Protein AF-A0A977Q1J9-F1 (afdb_monomer_lite)

Secondary structure (DSSP, 8-state):
--EETTTTTEEEEEEEETTEEEEEETTTTEEEEEEE-SS--SS-EEETTEEEEEEEEE----

Foldseek 3Di:
DAEACVVQQKDWDDAPDPQWTWIARNVVRWIWIWGFDQPDDPYAYDDPNTGTHTDGIPPPPD

Sequence (62 aa):
MKETLRTAGYMYLKYLGYHQHLLLNVDTNIKEVFISNKNHASWGLIYKNTHLEFASSLAAIR

pLDDT: mean 83.04, std 12.59, range [41.88, 94.12]

Structure (mmCIF, N/CA/C/O backbone):
data_AF-A0A977Q1J9-F1
#
_entry.id   AF-A0A977Q1J9-F1
#
loop_
_atom_site.group_PDB
_atom_site.id
_atom_site.type_symbol
_atom_site.label_atom_id
_atom_site.label_alt_id
_atom_site.label_comp_id
_atom_site.label_asym_id
_atom_site.label_entity_id
_atom_site.label_seq_id
_atom_site.pdbx_PDB_ins_code
_atom_site.Cartn_x
_atom_site.Cartn_y
_atom_site.Cartn_z
_atom_site.occupancy
_atom_site.B_iso_or_equiv
_atom_site.auth_seq_id
_atom_site.auth_comp_id
_atom_site.auth_asym_id
_atom_site.auth_atom_id
_atom_site.pdbx_PDB_model_num
ATOM 1 N N . MET A 1 1 ? 1.335 16.317 3.908 1.00 58.75 1 MET A N 1
ATOM 2 C CA . MET A 1 1 ? 1.990 15.475 4.933 1.00 58.75 1 MET A CA 1
ATOM 3 C C . MET A 1 1 ? 1.882 14.037 4.447 1.00 58.75 1 MET A C 1
ATOM 5 O O . MET A 1 1 ? 0.807 13.681 3.989 1.00 58.75 1 MET A O 1
ATOM 9 N N . LYS A 1 2 ? 2.976 13.270 4.397 1.00 65.12 2 LYS A N 1
ATOM 10 C CA . LYS A 1 2 ? 2.953 11.873 3.928 1.00 65.12 2 LYS A CA 1
ATOM 11 C C . LYS A 1 2 ? 3.049 10.968 5.144 1.00 65.12 2 LYS A C 1
ATOM 13 O O . LYS A 1 2 ? 3.946 11.157 5.960 1.00 65.12 2 LYS A O 1
ATOM 18 N N . GLU A 1 3 ? 2.130 10.024 5.262 1.00 80.75 3 GLU A N 1
ATOM 19 C CA . GLU A 1 3 ? 2.011 9.167 6.439 1.00 80.75 3 GLU A CA 1
ATOM 20 C C . GLU A 1 3 ? 2.416 7.730 6.112 1.00 80.75 3 GLU A C 1
ATOM 22 O O . GLU A 1 3 ? 2.357 7.283 4.963 1.00 80.75 3 GLU A O 1
ATOM 27 N N . THR A 1 4 ? 2.871 6.994 7.125 1.00 85.81 4 THR A N 1
ATOM 28 C CA . THR A 1 4 ? 3.102 5.553 6.972 1.00 85.81 4 THR A CA 1
ATOM 29 C C . THR A 1 4 ? 1.764 4.828 6.831 1.00 85.81 4 THR A C 1
ATOM 31 O O . THR A 1 4 ? 0.762 5.301 7.364 1.00 85.81 4 THR A O 1
ATOM 34 N N . LEU A 1 5 ? 1.746 3.654 6.181 1.00 86.06 5 LEU A N 1
ATOM 35 C CA . LEU A 1 5 ? 0.523 2.837 6.054 1.00 86.06 5 LEU A CA 1
ATOM 36 C C . LEU A 1 5 ? -0.230 2.692 7.381 1.00 86.06 5 LEU A C 1
ATOM 38 O O . LEU A 1 5 ? -1.437 2.883 7.434 1.00 86.06 5 LEU A O 1
ATOM 42 N N . ARG A 1 6 ? 0.507 2.411 8.462 1.00 83.31 6 ARG A N 1
ATOM 43 C CA . ARG A 1 6 ? -0.063 2.188 9.792 1.00 83.31 6 ARG A CA 1
ATOM 44 C C . ARG A 1 6 ? -0.717 3.442 10.367 1.00 83.31 6 ARG A C 1
ATOM 46 O O . ARG A 1 6 ? -1.772 3.333 10.974 1.00 83.31 6 ARG A O 1
ATOM 53 N N . THR A 1 7 ? -0.088 4.604 10.201 1.00 87.62 7 THR A N 1
ATOM 54 C CA . THR A 1 7 ? -0.633 5.885 10.680 1.00 87.62 7 THR A CA 1
ATOM 55 C C . THR A 1 7 ? -1.908 6.255 9.926 1.00 87.62 7 THR A C 1
ATOM 57 O O . THR A 1 7 ? -2.850 6.736 10.536 1.00 87.62 7 THR A O 1
ATOM 60 N N . ALA A 1 8 ? -1.955 5.956 8.628 1.00 86.75 8 ALA A N 1
ATOM 61 C CA . ALA A 1 8 ? -3.082 6.273 7.761 1.00 86.75 8 ALA A CA 1
ATOM 62 C C . ALA A 1 8 ? -4.211 5.221 7.772 1.00 86.75 8 ALA A C 1
ATOM 64 O O . ALA A 1 8 ? -5.094 5.282 6.922 1.00 86.75 8 ALA A O 1
ATOM 65 N N . GLY A 1 9 ? -4.168 4.224 8.666 1.00 91.50 9 GLY A N 1
ATOM 66 C CA . GLY A 1 9 ? -5.222 3.205 8.762 1.00 91.50 9 GLY A CA 1
ATOM 67 C C . GLY A 1 9 ? -5.203 2.153 7.646 1.00 91.50 9 GLY A C 1
ATOM 68 O O . GLY A 1 9 ? -6.229 1.548 7.352 1.00 91.50 9 GLY A O 1
ATOM 69 N N . TYR A 1 1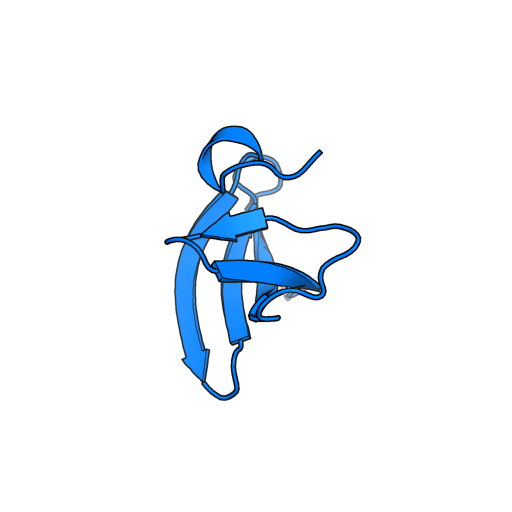0 ? -4.049 1.896 7.022 1.00 92.94 10 TYR A N 1
ATOM 70 C CA . TYR A 1 10 ? -3.908 0.898 5.959 1.00 92.94 10 TYR A CA 1
ATOM 71 C C . TYR A 1 10 ? -3.108 -0.332 6.383 1.00 92.94 10 TYR A C 1
ATOM 73 O O . TYR A 1 10 ? -2.039 -0.248 6.994 1.00 92.94 10 TYR A O 1
ATOM 81 N N . MET A 1 11 ? -3.576 -1.496 5.936 1.00 93.25 11 MET A N 1
ATOM 82 C CA . MET A 1 11 ? -2.858 -2.764 6.005 1.00 93.25 11 MET A CA 1
ATOM 83 C C . MET A 1 11 ? -2.413 -3.196 4.606 1.00 93.25 11 MET A C 1
ATOM 85 O O . MET A 1 11 ? -3.202 -3.247 3.667 1.00 93.25 11 MET A O 1
ATOM 89 N N . TYR A 1 12 ? -1.135 -3.534 4.455 1.00 93.38 12 TYR A N 1
ATOM 90 C CA . TYR A 1 12 ? -0.607 -4.036 3.188 1.00 93.38 12 TYR A CA 1
ATOM 91 C C . TYR A 1 12 ? -1.083 -5.471 2.928 1.00 93.38 12 TYR A C 1
ATOM 93 O O . TYR A 1 12 ? -0.896 -6.329 3.788 1.00 93.38 12 TYR A O 1
ATOM 101 N N . LEU A 1 13 ? -1.640 -5.749 1.743 1.00 93.56 13 LEU A N 1
ATOM 102 C CA . LEU A 1 13 ? -2.091 -7.095 1.370 1.00 93.56 13 LEU A CA 1
ATOM 103 C C . LEU A 1 13 ? -1.112 -7.791 0.422 1.00 93.56 13 LEU A C 1
ATOM 105 O O . LEU A 1 13 ? -0.558 -8.832 0.767 1.00 93.56 13 LEU A O 1
ATOM 109 N N . LYS A 1 14 ? -0.906 -7.255 -0.787 1.00 94.00 14 LYS A N 1
ATOM 110 C CA . LYS A 1 14 ? -0.034 -7.886 -1.794 1.00 94.00 14 LYS A CA 1
ATOM 111 C C . LYS A 1 14 ? 0.419 -6.927 -2.888 1.00 94.00 14 LYS A C 1
ATOM 113 O O . LYS A 1 14 ? -0.200 -5.897 -3.120 1.00 94.00 14 LYS A O 1
ATOM 118 N N . TYR A 1 15 ? 1.474 -7.311 -3.599 1.00 93.56 15 TYR A N 1
ATOM 119 C CA . TYR A 1 15 ? 1.863 -6.691 -4.865 1.00 93.56 15 TYR A CA 1
ATOM 120 C C . TYR A 1 15 ? 1.083 -7.344 -6.016 1.00 93.56 15 TYR A C 1
ATOM 122 O O . TYR A 1 15 ? 0.945 -8.567 -6.037 1.00 93.56 15 TYR A O 1
ATOM 130 N N . LEU A 1 16 ? 0.554 -6.544 -6.943 1.00 90.44 16 LEU A N 1
ATOM 131 C CA . LEU A 1 16 ? -0.242 -7.017 -8.085 1.00 90.44 16 LEU A CA 1
ATOM 132 C C . LEU A 1 16 ? 0.562 -7.084 -9.396 1.00 90.44 16 LEU A C 1
ATOM 134 O O . LEU A 1 16 ? 0.069 -7.633 -10.375 1.00 90.44 16 LEU A O 1
ATOM 138 N N . GLY A 1 17 ? 1.793 -6.563 -9.420 1.00 88.88 17 GLY A N 1
ATOM 139 C CA . GLY A 1 17 ? 2.537 -6.330 -10.663 1.00 88.88 17 GLY A CA 1
ATOM 140 C C . GLY A 1 17 ? 2.371 -4.894 -11.158 1.00 88.88 17 GLY A C 1
ATOM 141 O O . GLY A 1 17 ? 1.573 -4.140 -10.613 1.00 88.88 17 GLY A O 1
ATOM 142 N N . TYR A 1 18 ? 3.154 -4.494 -12.166 1.00 88.88 18 TYR A N 1
ATOM 143 C CA . TYR A 1 18 ? 3.060 -3.165 -12.799 1.00 88.88 18 TYR A CA 1
ATOM 144 C C . TYR A 1 18 ? 3.007 -1.990 -11.811 1.00 88.88 18 TYR A C 1
ATOM 146 O O . TYR A 1 18 ? 2.198 -1.080 -11.965 1.00 88.88 18 TYR A O 1
ATOM 154 N N . HIS A 1 19 ? 3.843 -2.021 -10.770 1.00 89.81 19 HIS A N 1
ATOM 155 C CA . HIS A 1 19 ? 3.896 -0.981 -9.739 1.00 89.81 19 HIS A CA 1
ATOM 156 C C . HIS A 1 19 ? 2.644 -0.876 -8.853 1.00 89.81 19 HIS A C 1
ATOM 158 O O . HIS A 1 19 ? 2.599 0.007 -8.002 1.00 89.81 19 HIS A O 1
ATOM 164 N N . GLN A 1 20 ? 1.672 -1.784 -8.970 1.00 91.62 20 GLN A N 1
ATOM 165 C CA . GLN A 1 20 ? 0.437 -1.775 -8.188 1.00 91.62 20 GLN A CA 1
ATOM 166 C C . GLN A 1 20 ? 0.555 -2.581 -6.892 1.00 91.62 20 GLN A C 1
ATOM 168 O O . GLN A 1 20 ? 1.016 -3.724 -6.858 1.00 91.62 20 GLN A O 1
ATOM 173 N N . HIS A 1 21 ? 0.056 -1.992 -5.817 1.00 92.81 21 HIS A N 1
ATOM 174 C CA . HIS A 1 21 ? 0.002 -2.534 -4.473 1.00 92.81 21 HIS A CA 1
ATOM 175 C C . HIS A 1 21 ? -1.447 -2.562 -4.011 1.00 92.81 21 HIS A C 1
ATOM 177 O O . HIS A 1 21 ? -2.156 -1.568 -4.103 1.00 92.81 21 HIS A O 1
ATOM 183 N N . LEU A 1 22 ? -1.879 -3.703 -3.493 1.00 93.56 22 LEU A N 1
ATOM 184 C CA . LEU A 1 22 ? -3.184 -3.860 -2.883 1.00 93.56 22 LEU A CA 1
ATOM 185 C C . LEU A 1 22 ? -3.072 -3.625 -1.381 1.00 93.56 22 LEU A C 1
ATOM 187 O O . LEU A 1 22 ? -2.324 -4.325 -0.690 1.00 93.56 22 LEU A O 1
ATOM 191 N N . LEU A 1 23 ? -3.826 -2.656 -0.888 1.00 94.12 23 LEU A N 1
ATOM 192 C CA . LEU A 1 23 ? -3.933 -2.306 0.518 1.00 94.12 23 LEU A CA 1
ATOM 193 C C . LEU A 1 23 ? -5.380 -2.517 0.978 1.00 94.12 23 LEU A C 1
ATOM 195 O O . LEU A 1 23 ? -6.307 -2.52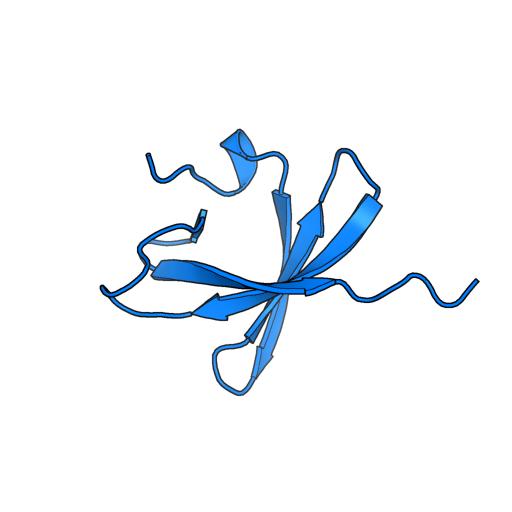3 0.174 1.00 94.12 23 LEU A O 1
ATOM 199 N N . LEU A 1 24 ? -5.569 -2.724 2.274 1.00 93.44 24 LEU A N 1
ATOM 200 C CA . LEU A 1 24 ? -6.867 -2.717 2.934 1.00 93.44 24 LEU A CA 1
ATOM 201 C C . LEU A 1 24 ? -6.953 -1.459 3.785 1.00 93.44 24 LEU A C 1
ATOM 203 O O . LEU A 1 24 ? -6.111 -1.272 4.664 1.00 93.44 24 LEU A O 1
ATOM 207 N N . ASN A 1 25 ? -7.962 -0.633 3.547 1.00 91.81 25 ASN A N 1
ATOM 208 C CA . ASN A 1 25 ? -8.347 0.400 4.491 1.00 91.81 25 ASN A CA 1
ATOM 209 C C . ASN A 1 25 ? -9.017 -0.291 5.690 1.00 91.81 25 ASN A C 1
ATOM 211 O O . ASN A 1 25 ? -10.039 -0.959 5.531 1.00 91.81 25 ASN A O 1
ATOM 215 N N . VAL A 1 26 ? -8.399 -0.201 6.866 1.00 91.31 26 VAL A N 1
ATOM 216 C CA . VAL A 1 26 ? -8.82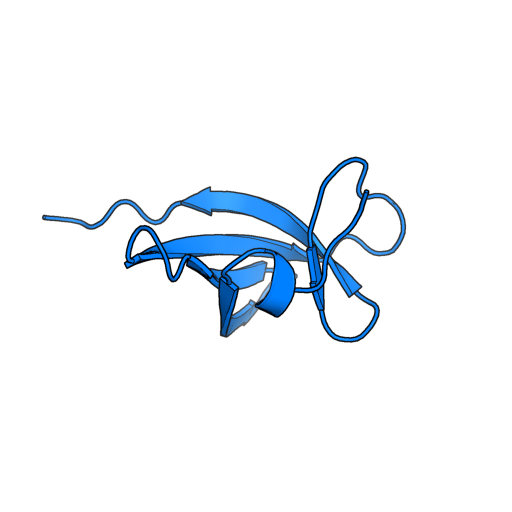6 -0.923 8.074 1.00 91.31 26 VAL A CA 1
ATOM 217 C C . VAL A 1 26 ? -10.124 -0.341 8.638 1.00 91.31 26 VAL A C 1
ATOM 219 O O . VAL A 1 26 ? -10.924 -1.093 9.189 1.00 91.31 26 VAL A O 1
ATOM 222 N N . ASP A 1 27 ? -10.371 0.954 8.438 1.00 89.44 27 ASP A N 1
ATOM 223 C CA . ASP A 1 27 ? -11.564 1.636 8.948 1.00 89.44 27 ASP A CA 1
ATOM 224 C C . ASP A 1 27 ? -12.808 1.297 8.120 1.00 89.44 27 ASP A C 1
ATOM 226 O O . ASP A 1 27 ? -13.895 1.095 8.659 1.00 89.44 27 ASP A O 1
ATOM 230 N N . THR A 1 28 ? -12.657 1.209 6.796 1.00 88.31 28 THR A N 1
ATOM 231 C CA . THR A 1 28 ? -13.778 0.950 5.874 1.00 88.31 28 THR A CA 1
ATOM 232 C C . THR A 1 28 ? -13.876 -0.507 5.426 1.00 88.31 28 THR A C 1
ATOM 234 O O . THR A 1 28 ? -14.876 -0.902 4.827 1.00 88.31 28 THR A O 1
ATOM 237 N N . ASN A 1 29 ? -12.850 -1.316 5.702 1.00 89.69 29 ASN A N 1
ATOM 238 C CA . ASN A 1 29 ? -12.679 -2.684 5.206 1.00 89.69 29 ASN A CA 1
ATOM 239 C C . ASN A 1 29 ? -12.715 -2.793 3.663 1.00 89.69 29 ASN A C 1
ATOM 241 O O . ASN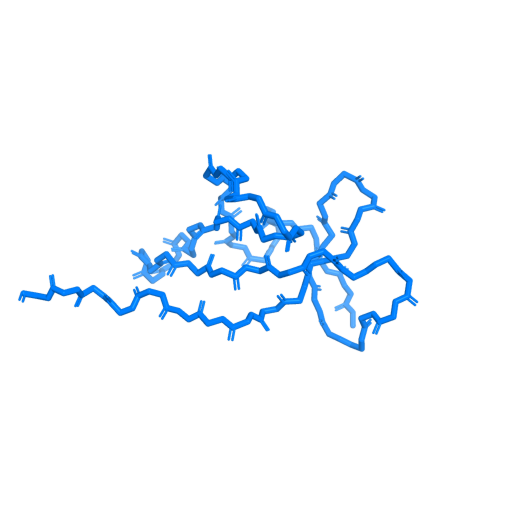 A 1 29 ? -13.046 -3.841 3.101 1.00 89.69 29 ASN A O 1
ATOM 245 N N . ILE A 1 30 ? -12.373 -1.706 2.962 1.00 90.81 30 ILE A N 1
ATOM 246 C CA . ILE A 1 30 ? -12.320 -1.643 1.497 1.00 90.81 30 ILE A CA 1
ATOM 247 C C . ILE A 1 30 ? -10.897 -1.929 1.027 1.00 90.81 30 ILE A C 1
ATOM 249 O O . ILE A 1 30 ? -9.915 -1.417 1.568 1.00 90.81 30 ILE A O 1
ATOM 253 N N . LYS A 1 31 ? -10.782 -2.763 -0.008 1.00 94.00 31 LYS A N 1
ATOM 254 C CA . LYS A 1 31 ? -9.508 -3.032 -0.675 1.00 94.00 31 LYS A CA 1
ATOM 255 C C . LYS A 1 31 ? -9.242 -1.945 -1.704 1.00 94.00 31 LYS A C 1
ATOM 257 O O . LYS A 1 31 ? -10.084 -1.680 -2.554 1.00 94.00 31 LYS A O 1
ATOM 262 N N . GLU A 1 32 ? -8.057 -1.367 -1.671 1.00 93.00 32 GLU A N 1
ATOM 263 C CA . GLU A 1 32 ? -7.682 -0.240 -2.513 1.00 93.00 32 GLU A CA 1
ATOM 264 C C . GLU A 1 32 ? -6.345 -0.502 -3.189 1.00 93.00 32 GLU A C 1
ATOM 266 O O . GLU A 1 32 ? -5.427 -1.094 -2.615 1.00 93.00 32 GLU A O 1
ATOM 271 N N . VAL A 1 33 ? -6.255 -0.096 -4.447 1.00 91.94 33 VAL A N 1
ATOM 272 C CA . VAL A 1 33 ? -5.060 -0.213 -5.265 1.00 91.94 33 VAL A CA 1
ATOM 273 C C . VAL A 1 33 ? -4.304 1.095 -5.182 1.00 91.94 33 VAL A C 1
ATOM 275 O O . VAL A 1 33 ? -4.840 2.167 -5.459 1.00 91.94 33 VAL A O 1
ATOM 278 N N . PHE A 1 34 ? -3.033 0.977 -4.837 1.00 91.62 34 PHE A N 1
ATOM 279 C CA . PHE A 1 34 ? -2.081 2.064 -4.846 1.00 91.62 34 PHE A CA 1
ATOM 280 C C . PHE A 1 34 ? -0.978 1.789 -5.861 1.00 91.62 34 PHE A C 1
ATOM 282 O O . PHE A 1 34 ? -0.545 0.651 -6.013 1.00 91.62 34 PHE A O 1
ATOM 289 N N . ILE A 1 35 ? -0.480 2.818 -6.532 1.00 90.94 35 ILE A N 1
ATOM 290 C CA . ILE A 1 35 ? 0.621 2.709 -7.489 1.00 90.94 35 ILE A CA 1
ATOM 291 C C . ILE A 1 35 ? 1.889 3.282 -6.863 1.00 90.94 35 ILE A C 1
ATOM 293 O O . ILE A 1 35 ? 1.875 4.346 -6.247 1.00 90.94 35 ILE A O 1
ATOM 297 N N . SER A 1 36 ? 3.001 2.566 -7.015 1.00 88.50 36 SER A N 1
ATOM 298 C CA . SER A 1 36 ? 4.313 3.046 -6.602 1.00 88.50 36 SER A CA 1
ATOM 299 C C . SER A 1 36 ? 4.800 4.134 -7.549 1.00 88.50 36 SER A C 1
ATOM 301 O O . SER A 1 36 ? 5.128 3.877 -8.704 1.00 88.50 36 SER A O 1
ATOM 303 N N . ASN A 1 37 ? 4.885 5.355 -7.028 1.00 79.56 37 ASN A N 1
ATOM 304 C CA . ASN A 1 37 ? 5.451 6.495 -7.728 1.00 79.56 37 ASN A CA 1
ATOM 305 C C . ASN A 1 37 ? 6.722 6.944 -7.001 1.00 79.56 37 ASN A C 1
ATOM 307 O O . ASN A 1 37 ? 6.680 7.569 -5.938 1.00 79.56 37 ASN A O 1
ATOM 311 N N . LYS A 1 38 ? 7.890 6.597 -7.548 1.00 64.31 38 LYS A N 1
ATOM 312 C CA . LYS A 1 38 ? 9.166 7.012 -6.958 1.00 64.31 38 LYS A CA 1
ATOM 313 C C . LYS A 1 38 ? 9.328 8.525 -7.128 1.00 64.31 38 LYS A C 1
ATOM 315 O O . LYS A 1 38 ? 9.555 9.008 -8.227 1.00 64.31 38 LYS A O 1
ATOM 320 N N . ASN A 1 39 ? 9.279 9.246 -6.009 1.00 60.06 39 ASN A N 1
ATOM 321 C CA . ASN A 1 39 ? 9.630 10.666 -5.873 1.00 60.06 39 ASN A CA 1
ATOM 322 C C . ASN A 1 39 ? 8.655 11.714 -6.439 1.00 60.06 39 ASN A C 1
ATOM 324 O O . ASN A 1 39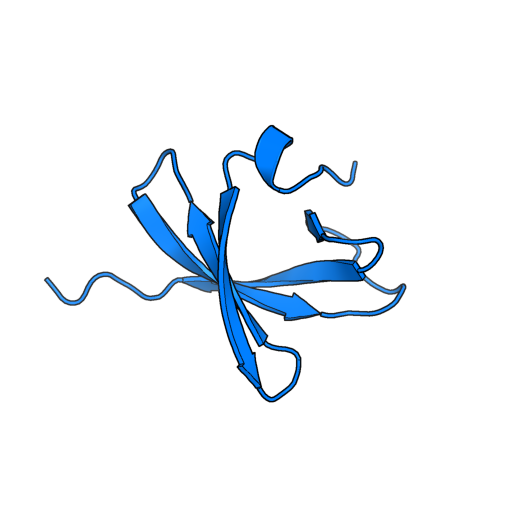 ? 8.982 12.892 -6.355 1.00 60.06 39 ASN A O 1
ATOM 328 N N . HIS A 1 40 ? 7.453 11.348 -6.906 1.00 63.09 40 HIS A N 1
ATOM 329 C CA . HIS A 1 40 ? 6.526 12.337 -7.489 1.00 63.09 40 HIS A CA 1
ATOM 330 C C . HIS A 1 40 ? 5.077 12.292 -6.968 1.00 63.09 40 HIS A C 1
ATOM 332 O O . HIS A 1 40 ? 4.157 12.751 -7.637 1.00 63.09 40 HIS A O 1
ATOM 338 N N . ALA A 1 41 ? 4.876 11.801 -5.742 1.00 59.41 41 ALA A N 1
ATOM 339 C CA . ALA A 1 41 ? 3.564 11.849 -5.101 1.00 59.41 41 ALA A CA 1
ATOM 340 C C . ALA A 1 41 ? 3.312 13.181 -4.393 1.00 59.41 41 ALA A C 1
ATOM 342 O O . ALA A 1 41 ? 3.954 13.469 -3.374 1.00 59.41 41 ALA A O 1
ATOM 343 N N . SER A 1 42 ? 2.356 13.959 -4.907 1.00 62.94 42 SER A N 1
ATOM 344 C CA . SER A 1 42 ? 1.791 15.147 -4.245 1.00 62.94 42 SER A CA 1
ATOM 345 C C . SER A 1 42 ? 0.970 14.769 -3.006 1.00 62.94 42 SER A C 1
ATOM 347 O O . SER A 1 42 ? 0.950 15.502 -2.019 1.00 62.94 42 SER A O 1
ATOM 349 N N . TRP A 1 43 ? 0.350 13.585 -3.025 1.00 65.19 43 TRP A N 1
ATOM 350 C CA . TRP A 1 43 ? -0.423 13.000 -1.931 1.00 65.19 43 TRP A CA 1
ATOM 351 C C . TRP A 1 43 ? -0.291 11.475 -1.990 1.00 65.19 43 TRP A C 1
ATOM 353 O O . TRP A 1 43 ? -0.325 10.903 -3.075 1.00 65.19 43 TRP A O 1
ATOM 363 N N . GLY A 1 44 ? -0.065 10.817 -0.853 1.00 74.44 44 GLY A N 1
ATOM 364 C CA . GLY A 1 44 ? 0.155 9.374 -0.845 1.00 74.44 44 GLY A CA 1
ATOM 365 C C . GLY A 1 44 ? 0.713 8.827 0.463 1.00 74.44 44 GLY A C 1
ATOM 366 O O . GLY A 1 44 ? 1.018 9.571 1.399 1.00 74.44 44 GLY A O 1
ATOM 367 N N . LEU A 1 45 ? 0.866 7.507 0.496 1.00 85.38 45 LEU A N 1
ATOM 368 C CA . LEU A 1 45 ? 1.362 6.754 1.641 1.00 85.38 45 LEU A CA 1
ATOM 369 C C . LEU A 1 45 ? 2.832 6.378 1.466 1.00 85.38 45 LEU A C 1
ATOM 371 O O . LEU A 1 45 ? 3.297 6.139 0.353 1.00 85.38 45 LEU A O 1
ATOM 375 N N . ILE A 1 46 ? 3.568 6.275 2.569 1.00 86.38 46 ILE A N 1
ATOM 376 C CA . ILE A 1 46 ? 4.944 5.771 2.564 1.00 86.38 46 ILE A CA 1
ATOM 377 C C . ILE A 1 46 ? 4.940 4.295 2.964 1.00 86.38 46 ILE A C 1
ATOM 379 O O . ILE A 1 46 ? 4.549 3.933 4.077 1.00 86.38 46 ILE A O 1
ATOM 383 N N . TYR A 1 47 ? 5.442 3.443 2.071 1.00 84.50 47 TYR A N 1
ATOM 384 C CA . TYR A 1 47 ? 5.684 2.026 2.327 1.00 84.50 47 TYR A CA 1
ATOM 385 C C . TYR A 1 47 ? 7.114 1.651 1.941 1.00 84.50 47 TYR A C 1
ATOM 387 O O . TYR A 1 47 ? 7.483 1.745 0.776 1.00 84.50 47 TYR A O 1
ATOM 395 N N . LYS A 1 48 ? 7.938 1.229 2.913 1.00 83.06 48 LYS A N 1
ATOM 396 C CA . LYS A 1 48 ? 9.349 0.833 2.697 1.00 83.06 48 LYS A CA 1
ATOM 397 C C . LYS A 1 48 ? 10.128 1.827 1.813 1.00 83.06 48 LYS A C 1
ATOM 399 O O . LYS A 1 48 ? 10.734 1.439 0.818 1.00 83.06 48 LYS A O 1
ATOM 404 N N . ASN A 1 49 ? 10.072 3.117 2.154 1.00 81.75 49 ASN A N 1
ATOM 405 C CA . ASN A 1 49 ? 10.708 4.205 1.393 1.00 81.75 49 ASN A CA 1
ATOM 406 C C . ASN A 1 49 ? 10.195 4.382 -0.056 1.00 81.75 49 ASN A C 1
ATOM 408 O O . ASN A 1 49 ? 10.847 5.004 -0.888 1.00 81.75 49 ASN A O 1
ATOM 412 N N . THR A 1 50 ? 9.025 3.829 -0.374 1.00 82.88 50 THR A N 1
ATOM 413 C CA . THR A 1 50 ? 8.319 4.028 -1.644 1.00 82.88 50 THR A CA 1
ATOM 414 C C . THR A 1 50 ? 7.068 4.854 -1.384 1.00 82.88 50 THR A C 1
ATOM 416 O O . THR A 1 50 ? 6.342 4.579 -0.426 1.00 82.88 50 THR A O 1
ATOM 419 N N . HIS A 1 51 ? 6.810 5.863 -2.218 1.00 88.31 51 HIS A N 1
ATOM 420 C CA . HIS A 1 51 ? 5.534 6.570 -2.182 1.00 88.31 51 HIS A CA 1
ATOM 421 C C . HIS A 1 51 ? 4.495 5.795 -2.984 1.00 88.31 51 HIS A C 1
ATOM 423 O O . HIS A 1 51 ? 4.762 5.337 -4.095 1.00 88.31 51 HIS A O 1
ATOM 429 N N . LEU A 1 52 ? 3.323 5.657 -2.389 1.00 88.31 52 LEU A N 1
ATO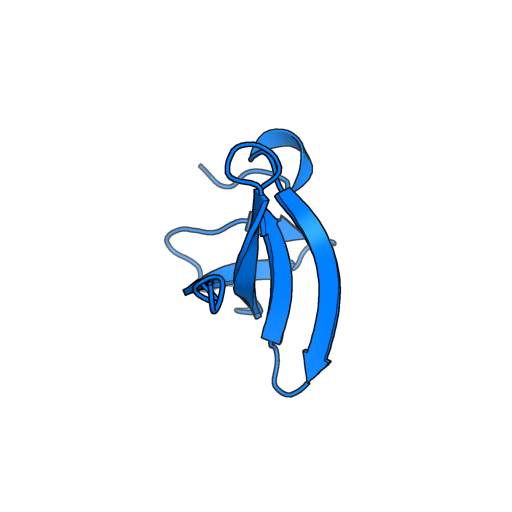M 430 C CA . LEU A 1 52 ? 2.168 4.976 -2.933 1.00 88.31 52 LEU A CA 1
ATOM 431 C C . LEU A 1 52 ? 1.060 6.001 -3.153 1.00 88.31 52 LEU A C 1
ATOM 433 O O . LEU A 1 52 ? 0.654 6.678 -2.210 1.00 88.31 52 LEU A O 1
ATOM 437 N N . GLU A 1 53 ? 0.565 6.100 -4.377 1.00 89.31 53 GLU A N 1
ATOM 438 C CA . GLU A 1 53 ? -0.561 6.959 -4.741 1.00 89.31 53 GLU A CA 1
ATOM 439 C C . GLU A 1 53 ? -1.820 6.129 -4.889 1.00 89.31 53 GLU A C 1
ATOM 441 O O . GLU A 1 53 ? -1.780 5.058 -5.491 1.00 89.31 53 GLU A O 1
ATOM 446 N N . PHE A 1 54 ? -2.932 6.619 -4.352 1.00 88.38 54 PHE A N 1
ATOM 447 C CA . PHE A 1 54 ? -4.223 5.979 -4.554 1.00 88.38 54 PHE A CA 1
ATOM 448 C C . PHE A 1 54 ? -4.569 5.957 -6.049 1.00 88.38 54 PHE A C 1
ATOM 450 O O . PHE A 1 54 ? -4.473 6.982 -6.723 1.00 88.38 54 PHE A O 1
ATOM 457 N N . ALA A 1 55 ? -4.983 4.796 -6.552 1.00 88.25 55 ALA A N 1
ATOM 458 C CA . ALA A 1 55 ? -5.380 4.613 -7.944 1.00 88.25 55 ALA A CA 1
ATOM 459 C C . ALA A 1 55 ? -6.872 4.288 -8.069 1.00 88.25 55 ALA A C 1
ATOM 461 O O . ALA A 1 55 ? -7.580 4.917 -8.853 1.00 88.25 55 ALA A O 1
ATOM 462 N N . SER A 1 56 ? -7.358 3.304 -7.310 1.00 88.00 56 SER A N 1
ATOM 463 C CA . SER A 1 56 ? -8.766 2.905 -7.329 1.00 88.00 56 SER A CA 1
ATOM 464 C C . SER A 1 56 ? -9.147 2.095 -6.096 1.00 88.00 56 SER A C 1
ATOM 466 O O . SER A 1 56 ? -8.321 1.393 -5.515 1.00 88.00 56 SER A O 1
ATOM 468 N N . SER A 1 57 ? -10.423 2.133 -5.722 1.00 87.69 57 SER A N 1
ATOM 469 C CA . SER A 1 57 ? -10.986 1.203 -4.743 1.00 87.69 57 SER A CA 1
ATOM 470 C C . SER A 1 57 ? -11.583 0.009 -5.486 1.00 87.69 57 SER A C 1
ATOM 472 O O . SER A 1 57 ? -12.356 0.174 -6.433 1.00 87.69 57 SER A O 1
ATOM 474 N N . LEU A 1 58 ? -11.253 -1.210 -5.059 1.00 81.56 58 LEU A N 1
ATOM 475 C CA . LEU A 1 58 ? -12.018 -2.387 -5.451 1.00 81.56 58 LEU A CA 1
ATOM 476 C C . LEU A 1 58 ? -13.344 -2.302 -4.708 1.00 81.56 58 LEU A C 1
ATOM 478 O O . LEU A 1 58 ? -13.430 -2.663 -3.532 1.00 81.56 58 LEU A O 1
ATOM 482 N N . ALA A 1 59 ? -14.363 -1.784 -5.395 1.00 67.06 59 ALA A N 1
ATOM 483 C CA . ALA A 1 59 ? -15.730 -1.859 -4.916 1.00 67.06 59 ALA A CA 1
ATOM 484 C C . ALA A 1 59 ? -15.995 -3.308 -4.499 1.00 67.06 59 ALA A C 1
ATOM 486 O O . ALA A 1 59 ? -15.734 -4.241 -5.265 1.00 67.06 59 ALA A O 1
ATOM 487 N N . ALA A 1 60 ? -16.456 -3.498 -3.263 1.00 54.94 60 ALA A N 1
ATOM 488 C CA . ALA A 1 60 ? -16.962 -4.790 -2.850 1.00 54.94 60 ALA A CA 1
ATOM 489 C C . ALA A 1 60 ? -18.079 -5.146 -3.837 1.00 54.94 60 ALA A C 1
ATOM 491 O O . ALA A 1 60 ? -19.113 -4.478 -3.861 1.00 54.94 60 ALA A O 1
ATOM 492 N N . ILE A 1 61 ? -17.838 -6.143 -4.690 1.00 50.41 61 ILE A N 1
ATOM 493 C CA . ILE A 1 61 ? -18.915 -6.800 -5.422 1.00 50.41 61 ILE A CA 1
ATOM 494 C C . ILE A 1 61 ? -19.770 -7.419 -4.314 1.00 50.41 61 ILE A C 1
ATOM 496 O O . ILE A 1 61 ? -19.346 -8.386 -3.681 1.00 50.41 61 ILE A O 1
ATOM 500 N N . ARG A 1 62 ? -20.866 -6.735 -3.974 1.00 41.88 62 ARG A N 1
ATOM 501 C CA . ARG A 1 62 ? -21.898 -7.231 -3.065 1.00 41.88 62 ARG A CA 1
ATOM 502 C C . ARG A 1 62 ? -22.638 -8.383 -3.720 1.00 41.88 62 ARG A C 1
ATOM 504 O O . ARG A 1 62 ? -22.876 -8.288 -4.944 1.00 41.88 62 ARG A O 1
#

Radius of gyration: 10.99 Å; chains: 1; bounding box: 33×23×24 Å